Protein AF-A0A932UUN0-F1 (afdb_monomer_lite)

pLDDT: mean 89.14, std 8.34, range [47.16, 97.5]

Foldseek 3Di:
DVVLVVVCVVVVHPPDDDADADLDDDDPPDDPVCSVVDDRPDPVSVVSSVVSVVVVVVQVVVCVVPVDHDHDDDD

Radius of gyration: 14.84 Å; chains: 1; bounding box: 38×23×44 Å

Structure (mmCIF, N/CA/C/O backbone):
data_AF-A0A932UUN0-F1
#
_entry.id   AF-A0A932UUN0-F1
#
loop_
_atom_site.group_PDB
_atom_site.id
_atom_site.type_symbol
_atom_site.label_atom_id
_atom_site.label_alt_id
_atom_site.label_comp_id
_atom_site.label_asym_id
_atom_site.label_entity_id
_atom_site.label_seq_id
_atom_site.pdbx_PDB_ins_code
_atom_site.Cartn_x
_atom_site.Cartn_y
_atom_site.Cartn_z
_atom_site.occupancy
_atom_site.B_iso_or_equiv
_atom_site.auth_seq_id
_atom_site.auth_comp_id
_atom_site.auth_asym_id
_atom_site.auth_atom_id
_atom_site.pdbx_PDB_model_num
ATOM 1 N N . HIS A 1 1 ? -4.009 -2.782 -8.703 1.00 84.88 1 HIS A N 1
ATOM 2 C CA . HIS A 1 1 ? -3.536 -3.829 -7.772 1.00 84.88 1 HIS A CA 1
ATOM 3 C C . HIS A 1 1 ? -4.543 -4.969 -7.749 1.00 84.88 1 HIS A C 1
ATOM 5 O O . HIS A 1 1 ? -5.642 -4.760 -7.256 1.00 84.88 1 HIS A O 1
ATOM 11 N N . ARG A 1 2 ? -4.207 -6.137 -8.316 1.00 91.06 2 ARG A N 1
ATOM 12 C CA . ARG A 1 2 ? -5.130 -7.290 -8.336 1.00 91.06 2 ARG A CA 1
ATOM 13 C C . ARG A 1 2 ? -5.319 -7.899 -6.941 1.00 91.06 2 ARG A C 1
ATOM 15 O O . ARG A 1 2 ? -6.452 -8.122 -6.549 1.00 91.06 2 ARG A O 1
ATOM 22 N N . GLY A 1 3 ? -4.240 -8.040 -6.165 1.00 93.00 3 GLY A N 1
ATOM 23 C CA . GLY A 1 3 ? -4.313 -8.573 -4.796 1.00 93.00 3 GLY A CA 1
ATOM 24 C C . GLY A 1 3 ? -5.218 -7.760 -3.867 1.00 93.00 3 GLY A C 1
ATOM 25 O O . GLY A 1 3 ? -6.063 -8.325 -3.194 1.00 93.00 3 GLY A O 1
ATOM 26 N N . LEU A 1 4 ? -5.131 -6.425 -3.905 1.00 94.31 4 LEU A N 1
ATOM 27 C CA . LEU A 1 4 ? -6.014 -5.567 -3.107 1.00 94.31 4 LEU A CA 1
ATOM 28 C C . LEU A 1 4 ? -7.497 -5.776 -3.446 1.00 94.31 4 LEU A C 1
ATOM 30 O O . LEU A 1 4 ? -8.321 -5.748 -2.544 1.00 94.31 4 LEU A O 1
ATOM 34 N N . ARG A 1 5 ? -7.832 -5.987 -4.726 1.00 95.31 5 ARG A N 1
ATOM 35 C CA . ARG A 1 5 ? -9.210 -6.281 -5.135 1.00 95.31 5 ARG A CA 1
ATOM 36 C C . ARG A 1 5 ? -9.692 -7.592 -4.512 1.00 95.31 5 ARG A C 1
ATOM 38 O O . ARG A 1 5 ? -10.729 -7.581 -3.879 1.00 95.31 5 ARG A O 1
ATOM 45 N N . SER A 1 6 ? -8.881 -8.648 -4.584 1.00 97.00 6 SER A N 1
ATOM 46 C CA . SER A 1 6 ? -9.192 -9.932 -3.941 1.00 97.00 6 SER A CA 1
ATOM 47 C C . SER A 1 6 ? -9.374 -9.814 -2.423 1.00 97.00 6 SER A C 1
ATOM 49 O O . SER A 1 6 ? -10.294 -10.411 -1.887 1.00 97.00 6 SER A O 1
ATOM 51 N N . VAL A 1 7 ? -8.559 -9.009 -1.732 1.00 96.56 7 VAL A N 1
ATOM 52 C CA . VAL A 1 7 ? -8.738 -8.767 -0.286 1.00 96.56 7 VAL A CA 1
ATOM 53 C C . VAL A 1 7 ? -10.057 -8.048 0.002 1.00 96.56 7 VAL A C 1
ATOM 55 O O . VAL A 1 7 ? -10.737 -8.377 0.962 1.00 96.56 7 VAL A O 1
ATOM 58 N N . ILE A 1 8 ? -10.427 -7.062 -0.815 1.00 97.00 8 ILE A N 1
ATOM 59 C CA . ILE A 1 8 ? -11.687 -6.326 -0.650 1.00 97.00 8 ILE A CA 1
ATOM 60 C C . ILE A 1 8 ? -12.886 -7.236 -0.898 1.00 97.00 8 ILE A C 1
ATOM 62 O O . ILE A 1 8 ? -13.851 -7.159 -0.141 1.00 97.00 8 ILE A O 1
ATOM 66 N N . ASP A 1 9 ? -12.813 -8.064 -1.940 1.00 97.50 9 ASP A N 1
ATOM 67 C CA . ASP A 1 9 ? -13.863 -9.016 -2.296 1.00 97.50 9 ASP A CA 1
ATOM 68 C C . ASP A 1 9 ? -14.091 -9.999 -1.125 1.00 97.50 9 ASP A C 1
ATOM 70 O O . ASP A 1 9 ? -15.225 -10.153 -0.676 1.00 97.50 9 ASP A O 1
ATOM 74 N N . GLU A 1 10 ? -13.015 -10.516 -0.518 1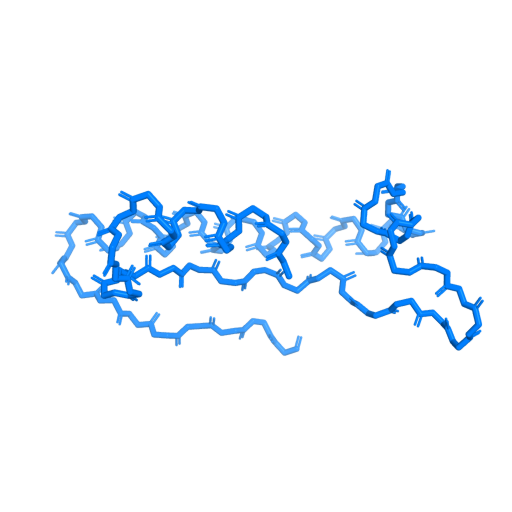.00 97.12 10 GLU A N 1
ATOM 75 C CA . GLU A 1 10 ? -13.098 -11.453 0.617 1.00 97.12 10 GLU A CA 1
ATOM 76 C C . GLU A 1 10 ? -13.515 -10.784 1.930 1.00 97.12 10 GLU A C 1
ATOM 78 O O . GLU A 1 10 ? -14.192 -11.392 2.756 1.00 97.12 10 GLU A O 1
ATOM 83 N N . CYS A 1 11 ? -13.116 -9.531 2.158 1.00 96.62 11 CYS A N 1
ATOM 84 C CA . CYS A 1 11 ? -13.516 -8.787 3.351 1.00 96.62 11 CYS A CA 1
ATOM 85 C C . CYS A 1 11 ? -14.917 -8.163 3.231 1.00 96.62 11 CYS A C 1
ATOM 87 O O . CYS A 1 11 ? -15.431 -7.643 4.221 1.00 96.62 11 CYS A O 1
ATOM 89 N N . GLY A 1 12 ? -15.504 -8.118 2.030 1.00 96.94 12 GLY A N 1
ATOM 90 C CA . GLY A 1 12 ? -16.776 -7.444 1.752 1.00 96.94 12 GLY A CA 1
ATOM 91 C C . GLY A 1 12 ? -16.756 -5.920 1.950 1.00 96.94 12 GLY A C 1
ATOM 92 O O . GLY A 1 12 ? -17.797 -5.269 1.876 1.00 96.94 12 GLY A O 1
ATOM 93 N N . SER A 1 13 ? -15.595 -5.317 2.226 1.00 94.94 13 SER A N 1
ATOM 94 C CA . SER A 1 13 ? -15.460 -3.871 2.407 1.00 94.94 13 SER A CA 1
ATOM 95 C C . SER A 1 13 ? -14.037 -3.384 2.140 1.00 94.94 13 SER A C 1
ATOM 97 O O . SER A 1 13 ? -13.073 -4.145 2.165 1.00 94.94 13 SER A O 1
ATOM 99 N N . GLN A 1 14 ? -13.898 -2.073 1.929 1.00 94.06 14 GLN A N 1
ATOM 100 C CA . GLN A 1 14 ? -12.601 -1.388 1.869 1.00 94.06 14 GLN A CA 1
ATOM 101 C C . GLN A 1 14 ? -12.226 -0.717 3.200 1.00 94.06 14 GLN A C 1
ATOM 103 O O . GLN A 1 14 ? -11.293 0.086 3.233 1.00 94.06 14 GLN A O 1
ATOM 108 N N . ASN A 1 15 ? -12.962 -0.994 4.284 1.00 93.56 15 ASN A N 1
ATOM 109 C CA . ASN A 1 15 ? -12.818 -0.293 5.560 1.00 93.56 15 ASN A CA 1
ATOM 110 C C . ASN A 1 15 ? -11.673 -0.866 6.410 1.00 93.56 15 ASN A C 1
ATOM 112 O O . ASN A 1 15 ? -11.857 -1.292 7.546 1.00 93.56 15 ASN A O 1
ATOM 116 N N . PHE A 1 16 ? -10.475 -0.892 5.836 1.00 90.81 16 PHE A N 1
ATOM 117 C CA . PHE A 1 16 ? -9.256 -1.300 6.517 1.00 90.81 16 PHE A CA 1
ATOM 118 C C . PHE A 1 16 ? -8.115 -0.341 6.187 1.00 90.81 16 PHE A C 1
ATOM 120 O O . PHE A 1 16 ? -8.014 0.214 5.087 1.00 90.81 16 PHE A O 1
ATOM 127 N N . LYS A 1 17 ? -7.235 -0.131 7.167 1.00 89.94 17 LYS A N 1
ATOM 128 C CA . LYS A 1 17 ? -6.035 0.689 6.990 1.00 89.94 17 LYS A CA 1
ATOM 129 C C . LYS A 1 17 ? -5.032 -0.054 6.108 1.00 89.94 17 LYS A C 1
ATOM 131 O O . LYS A 1 17 ? -4.915 -1.275 6.171 1.00 89.94 17 LYS A O 1
ATOM 136 N N . ARG A 1 18 ? -4.304 0.687 5.272 1.00 90.38 18 ARG A N 1
ATOM 137 C CA . ARG A 1 18 ? -3.274 0.132 4.384 1.00 90.38 18 ARG A CA 1
ATOM 138 C C . ARG A 1 18 ? -2.160 1.137 4.148 1.00 90.38 18 ARG A C 1
ATOM 140 O O . ARG A 1 18 ? -2.428 2.325 3.987 1.00 90.38 18 ARG A O 1
ATOM 147 N N . ILE A 1 19 ? -0.933 0.642 4.051 1.00 90.56 19 ILE A N 1
ATOM 148 C CA . ILE A 1 19 ? 0.236 1.433 3.659 1.00 90.56 19 ILE A CA 1
ATOM 149 C C . ILE A 1 19 ? 0.507 1.181 2.174 1.00 90.56 19 ILE A C 1
ATOM 151 O O . ILE A 1 19 ? 0.448 0.043 1.707 1.00 90.56 19 ILE A O 1
ATOM 155 N N . ARG A 1 20 ? 0.760 2.248 1.411 1.00 90.38 20 ARG A N 1
ATOM 156 C CA . ARG A 1 20 ? 1.082 2.169 -0.018 1.00 90.38 20 ARG A CA 1
ATOM 157 C C . ARG A 1 20 ? 2.553 2.499 -0.212 1.00 90.38 20 ARG A C 1
ATOM 159 O O . ARG A 1 20 ? 2.972 3.599 0.116 1.00 90.38 20 ARG A O 1
ATOM 166 N N . ILE A 1 21 ? 3.291 1.569 -0.804 1.00 90.88 21 ILE A N 1
ATOM 167 C CA . ILE A 1 21 ? 4.674 1.789 -1.228 1.00 90.88 21 ILE A CA 1
ATOM 168 C C . ILE A 1 21 ? 4.669 1.958 -2.748 1.00 90.88 21 ILE A C 1
ATOM 170 O O . ILE A 1 21 ? 4.148 1.105 -3.473 1.00 90.88 21 ILE A O 1
ATOM 174 N N . GLY A 1 22 ? 5.180 3.091 -3.228 1.00 88.44 22 GLY A N 1
ATOM 175 C CA . GLY A 1 22 ? 5.315 3.357 -4.657 1.00 88.44 22 GLY A CA 1
ATOM 176 C C . GLY A 1 22 ? 6.481 2.571 -5.255 1.00 88.44 22 GLY A C 1
ATOM 177 O O . GLY A 1 22 ? 7.576 2.591 -4.713 1.00 88.44 22 GLY A O 1
ATOM 178 N N . VAL A 1 23 ? 6.256 1.908 -6.392 1.00 87.81 23 VAL A N 1
ATOM 179 C CA . VAL A 1 23 ? 7.302 1.200 -7.168 1.00 87.81 23 VAL A CA 1
ATOM 180 C C . VAL A 1 23 ? 7.575 1.881 -8.519 1.00 87.81 23 VAL A C 1
ATOM 182 O O . VAL A 1 23 ? 8.028 1.256 -9.477 1.00 87.81 23 VAL A O 1
ATOM 185 N N . GLY A 1 24 ? 7.218 3.165 -8.627 1.00 86.12 24 GLY A N 1
ATOM 186 C CA . GLY A 1 24 ? 7.258 3.928 -9.874 1.00 86.12 24 GLY A CA 1
ATOM 187 C C . GLY A 1 24 ? 6.207 3.494 -10.904 1.00 86.12 24 GLY A C 1
ATOM 188 O O . GLY A 1 24 ? 5.352 2.639 -10.651 1.00 86.12 24 GLY A O 1
ATOM 189 N N . ARG A 1 25 ? 6.256 4.117 -12.086 1.00 85.69 25 ARG A N 1
ATOM 190 C CA . ARG A 1 25 ? 5.461 3.724 -13.259 1.00 85.69 25 ARG A CA 1
ATOM 191 C C . ARG A 1 25 ? 6.388 3.208 -14.358 1.00 85.69 25 ARG A C 1
ATOM 193 O O . ARG A 1 25 ? 7.471 3.767 -14.524 1.00 85.69 25 ARG A O 1
ATOM 200 N N . PRO A 1 26 ? 5.972 2.190 -15.129 1.00 87.25 26 PRO A N 1
ATOM 201 C CA . PRO A 1 26 ? 6.725 1.792 -16.305 1.00 87.25 26 PRO A CA 1
ATOM 202 C C . PRO A 1 26 ? 6.805 2.937 -17.326 1.00 87.25 26 PRO A C 1
ATOM 204 O O . PRO A 1 26 ? 5.858 3.725 -17.428 1.00 87.25 26 PRO A O 1
ATOM 207 N N . PRO A 1 27 ? 7.882 2.991 -18.130 1.00 85.44 27 PRO A N 1
ATOM 208 C CA . PRO A 1 27 ? 7.946 3.841 -19.313 1.00 85.44 27 PRO A CA 1
ATOM 209 C C . PRO A 1 27 ? 6.763 3.594 -20.258 1.00 85.44 27 PRO A C 1
ATOM 211 O O . PRO A 1 27 ? 6.201 2.493 -20.296 1.00 85.44 27 PRO A O 1
ATOM 214 N N . LEU A 1 28 ? 6.412 4.605 -21.058 1.00 89.31 28 LEU A N 1
ATOM 215 C CA . LEU A 1 28 ? 5.370 4.484 -22.081 1.00 89.31 28 LEU A CA 1
ATOM 216 C C . LEU A 1 28 ? 5.645 3.275 -22.990 1.00 89.31 28 LEU A C 1
ATOM 218 O O . LEU A 1 28 ? 6.768 3.058 -23.435 1.00 89.31 28 LEU A O 1
ATOM 222 N N . GLY A 1 29 ? 4.613 2.465 -23.229 1.00 86.31 29 GLY A N 1
ATOM 223 C CA . GLY A 1 29 ? 4.710 1.253 -24.047 1.00 86.31 29 GLY A CA 1
ATOM 224 C C . GLY A 1 29 ? 5.220 0.002 -23.319 1.00 86.31 29 GLY A C 1
ATOM 225 O O . GLY A 1 29 ? 5.129 -1.087 -23.883 1.00 86.31 29 GLY A O 1
ATOM 226 N N . ARG A 1 30 ? 5.696 0.091 -22.064 1.00 83.75 30 ARG A N 1
ATOM 227 C CA . ARG A 1 30 ? 6.020 -1.105 -21.265 1.00 83.75 30 ARG A CA 1
ATOM 228 C C . ARG A 1 30 ? 4.805 -1.663 -20.525 1.00 83.75 30 ARG A C 1
ATOM 230 O O . ARG A 1 30 ? 3.982 -0.937 -19.974 1.00 83.75 30 ARG A O 1
ATOM 237 N N . SER A 1 31 ? 4.743 -2.993 -20.452 1.00 90.50 31 SER A N 1
ATOM 238 C CA . SER A 1 31 ? 3.718 -3.713 -19.692 1.00 90.50 31 SER A CA 1
ATOM 239 C C . SER A 1 31 ? 3.829 -3.439 -18.191 1.00 90.50 31 SER A C 1
ATOM 241 O O . SER A 1 31 ? 4.871 -3.671 -17.576 1.00 90.50 31 SER A O 1
ATOM 243 N N . VAL A 1 32 ? 2.712 -3.032 -17.582 1.00 89.50 32 VAL A N 1
ATOM 244 C CA . VAL A 1 32 ? 2.580 -2.876 -16.123 1.00 89.50 32 VAL A CA 1
ATOM 245 C C . VAL A 1 32 ? 2.808 -4.203 -15.396 1.00 89.50 32 VAL A C 1
ATOM 247 O O . VAL A 1 32 ? 3.387 -4.214 -14.316 1.00 89.50 32 VAL A O 1
ATOM 250 N N . ILE A 1 33 ? 2.393 -5.330 -15.986 1.00 91.06 33 ILE A N 1
ATOM 251 C CA . ILE A 1 33 ? 2.594 -6.657 -15.385 1.00 91.06 33 ILE A CA 1
ATOM 252 C C . ILE A 1 33 ? 4.090 -6.971 -15.313 1.00 91.06 33 ILE A C 1
ATOM 254 O O . ILE A 1 33 ? 4.584 -7.341 -14.252 1.00 91.06 33 ILE A O 1
ATOM 258 N N . ALA A 1 34 ? 4.817 -6.761 -16.414 1.00 89.69 34 ALA A N 1
ATOM 25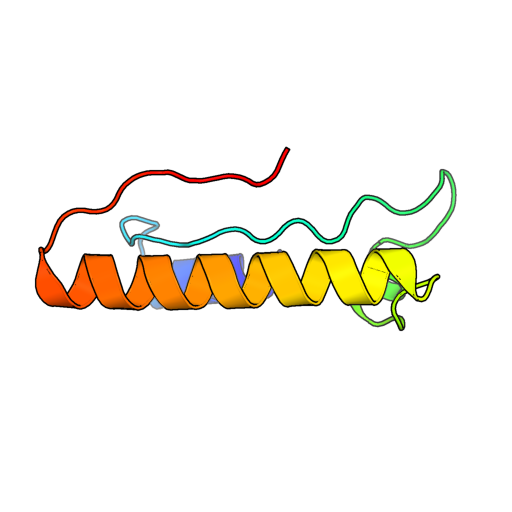9 C CA . ALA A 1 34 ? 6.259 -6.986 -16.454 1.00 89.69 34 ALA A CA 1
ATOM 260 C C . ALA A 1 34 ? 7.021 -6.036 -15.515 1.00 89.69 34 ALA A C 1
ATOM 262 O O . ALA A 1 34 ? 8.002 -6.446 -14.911 1.00 89.69 34 ALA A O 1
ATOM 263 N N . HIS A 1 35 ? 6.556 -4.792 -15.356 1.00 89.69 35 HIS A N 1
ATOM 264 C CA . HIS A 1 35 ? 7.127 -3.834 -14.400 1.00 89.69 35 HIS A CA 1
ATOM 265 C C . HIS A 1 35 ? 7.000 -4.308 -12.953 1.00 89.69 35 HIS A C 1
ATOM 267 O O . HIS A 1 35 ? 7.964 -4.252 -12.204 1.00 89.69 35 HIS A O 1
ATOM 273 N N . VAL A 1 36 ? 5.823 -4.806 -12.567 1.00 90.06 36 VAL A N 1
ATOM 274 C CA . VAL A 1 36 ? 5.557 -5.261 -11.191 1.00 90.06 36 VAL A CA 1
ATOM 275 C C . VAL A 1 36 ? 6.265 -6.580 -10.865 1.00 90.06 36 VAL A C 1
ATOM 277 O O . VAL A 1 36 ? 6.646 -6.789 -9.719 1.00 90.06 36 VAL A O 1
ATOM 280 N N . LEU A 1 37 ? 6.425 -7.472 -11.845 1.00 90.50 37 LEU A N 1
ATOM 281 C CA . LEU A 1 37 ? 7.118 -8.756 -11.667 1.00 90.50 37 LEU A CA 1
ATOM 282 C C . LEU A 1 37 ? 8.635 -8.667 -11.906 1.00 90.50 37 LEU A C 1
ATOM 284 O O . LEU A 1 37 ? 9.358 -9.627 -11.647 1.00 90.50 37 LEU A O 1
ATOM 288 N N . GLY A 1 38 ? 9.107 -7.547 -12.453 1.00 88.69 38 GLY A N 1
ATOM 289 C CA . GLY A 1 38 ? 10.505 -7.319 -12.783 1.00 88.69 38 GLY A CA 1
ATOM 290 C C . GLY A 1 38 ? 11.364 -6.997 -11.562 1.00 88.69 38 GLY A C 1
ATOM 291 O O . GLY A 1 38 ? 10.874 -6.705 -10.473 1.00 88.69 38 GLY A O 1
ATOM 292 N N . ARG A 1 39 ? 12.683 -7.026 -11.762 1.00 86.06 39 ARG A N 1
ATOM 293 C CA . ARG A 1 39 ? 13.647 -6.522 -10.776 1.00 86.06 39 ARG A CA 1
ATOM 294 C C . ARG A 1 39 ? 13.707 -4.995 -10.813 1.00 86.06 39 ARG A C 1
ATOM 296 O O . ARG A 1 39 ? 13.412 -4.387 -11.840 1.00 86.06 39 ARG A O 1
ATOM 303 N N . THR A 1 40 ? 14.142 -4.396 -9.707 1.00 80.19 40 THR A N 1
ATOM 304 C CA . THR A 1 40 ? 14.457 -2.964 -9.628 1.00 80.19 40 THR A CA 1
ATOM 305 C C . THR A 1 40 ? 15.504 -2.591 -10.676 1.00 80.19 40 THR A C 1
ATOM 307 O O . THR A 1 40 ? 16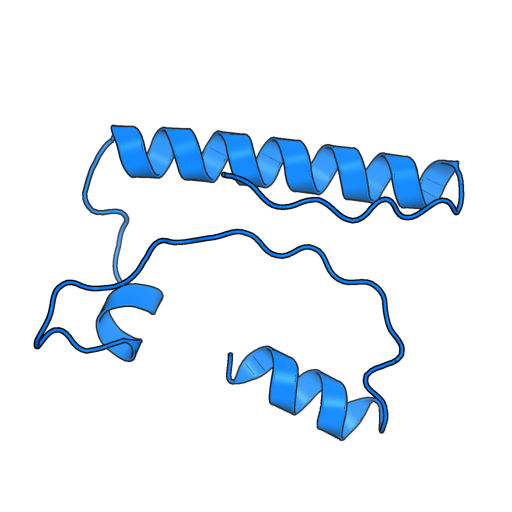.507 -3.291 -10.827 1.00 80.19 40 THR A O 1
ATOM 310 N N . SER A 1 41 ? 15.261 -1.501 -11.404 1.00 78.69 41 SER A N 1
ATOM 311 C CA . SER A 1 41 ? 16.039 -1.134 -12.595 1.00 78.69 41 SER A CA 1
ATOM 312 C C . SER A 1 41 ? 17.431 -0.598 -12.263 1.00 78.69 41 SER A C 1
ATOM 314 O O . SER A 1 41 ? 18.335 -0.698 -13.090 1.00 78.69 41 SER A O 1
ATOM 316 N N . SER A 1 42 ? 17.610 -0.035 -11.066 1.00 87.62 42 SER A N 1
ATOM 317 C CA . SER A 1 42 ? 18.866 0.560 -10.613 1.00 87.62 42 SER A CA 1
ATOM 318 C C . SER A 1 42 ? 19.151 0.252 -9.137 1.00 87.62 42 SER A C 1
ATOM 320 O O . SER A 1 42 ? 18.254 -0.099 -8.365 1.00 87.62 42 SER A O 1
ATOM 322 N N . ALA A 1 43 ? 20.418 0.392 -8.734 1.00 90.88 43 ALA A N 1
ATOM 323 C CA . ALA A 1 43 ? 20.814 0.309 -7.326 1.00 90.88 43 ALA A CA 1
ATOM 324 C C . ALA A 1 43 ? 20.187 1.438 -6.488 1.00 90.88 43 ALA A C 1
ATOM 326 O O . ALA A 1 43 ? 19.881 1.244 -5.313 1.00 90.88 43 ALA A O 1
ATOM 327 N N . GLU A 1 44 ? 19.957 2.601 -7.100 1.00 90.69 44 GLU A N 1
ATOM 328 C CA . GLU A 1 44 ? 19.262 3.719 -6.469 1.00 90.69 44 GLU A CA 1
ATOM 329 C C . GLU A 1 44 ? 17.791 3.386 -6.197 1.00 90.69 44 GLU A C 1
ATOM 331 O O . GLU A 1 44 ? 17.345 3.539 -5.062 1.00 90.69 44 GLU A O 1
ATOM 336 N N . ASP A 1 45 ? 17.072 2.836 -7.181 1.00 89.31 45 ASP A N 1
ATOM 337 C CA . ASP A 1 45 ? 15.683 2.388 -7.018 1.00 89.31 45 ASP A CA 1
ATOM 338 C C . ASP A 1 45 ? 15.576 1.334 -5.914 1.00 89.31 45 ASP A C 1
ATOM 340 O O . ASP A 1 45 ? 14.666 1.383 -5.089 1.00 89.31 45 ASP A O 1
ATOM 344 N N . ALA A 1 46 ? 16.521 0.388 -5.872 1.00 90.38 46 ALA A N 1
ATOM 345 C CA . ALA A 1 46 ? 16.573 -0.632 -4.830 1.00 90.38 46 ALA A CA 1
ATOM 346 C C . ALA A 1 46 ? 16.782 -0.015 -3.438 1.00 90.38 46 ALA A C 1
ATOM 348 O O . ALA A 1 46 ? 16.101 -0.397 -2.486 1.00 90.38 46 ALA A O 1
ATOM 349 N N . ARG A 1 47 ? 17.681 0.971 -3.319 1.00 93.00 47 ARG A N 1
ATOM 350 C CA . ARG A 1 47 ? 17.938 1.694 -2.065 1.00 93.00 47 ARG A CA 1
ATOM 351 C C . ARG A 1 47 ? 16.714 2.493 -1.612 1.00 93.00 47 ARG A C 1
ATOM 353 O O . ARG A 1 47 ? 16.362 2.447 -0.435 1.00 93.00 47 ARG A O 1
ATOM 360 N N . LEU A 1 48 ? 16.065 3.210 -2.530 1.00 91.75 48 LEU A N 1
ATOM 361 C CA . LEU A 1 48 ? 14.853 3.984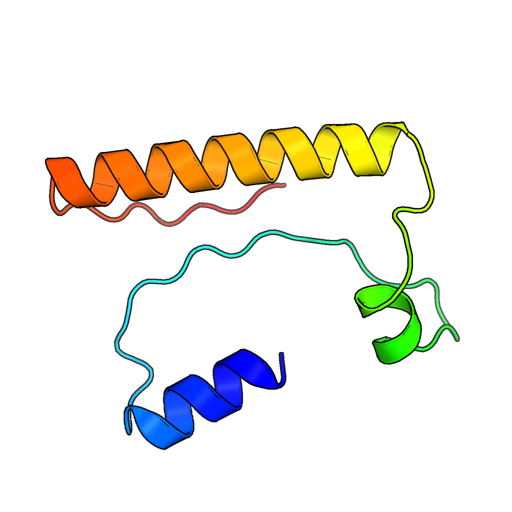 -2.252 1.00 91.75 48 LEU A CA 1
ATOM 362 C C . LEU A 1 48 ? 13.697 3.073 -1.834 1.00 91.75 48 LEU A C 1
ATOM 364 O O . LEU A 1 48 ? 13.002 3.368 -0.862 1.00 91.75 48 LEU A O 1
ATOM 368 N N . LEU A 1 49 ? 13.526 1.939 -2.519 1.00 91.50 49 LEU A N 1
ATOM 369 C CA . LEU A 1 49 ? 12.521 0.944 -2.166 1.00 91.50 49 LEU A CA 1
ATOM 370 C C . LEU A 1 49 ? 12.782 0.354 -0.774 1.00 91.50 49 LEU A C 1
ATOM 372 O O . LEU A 1 49 ? 11.845 0.246 0.012 1.00 91.50 49 LEU A O 1
ATOM 376 N N . GLY A 1 50 ? 14.037 0.030 -0.449 1.00 93.69 50 GLY A N 1
ATOM 377 C CA . GLY A 1 50 ? 14.433 -0.425 0.887 1.00 93.69 50 GLY A CA 1
ATOM 378 C C . GLY A 1 50 ? 14.061 0.586 1.974 1.00 93.69 50 GLY A C 1
ATOM 379 O O . GLY A 1 50 ? 13.325 0.250 2.898 1.00 93.69 50 GLY A O 1
ATOM 380 N N . ALA A 1 51 ? 14.447 1.853 1.801 1.00 94.12 51 ALA A N 1
ATOM 381 C CA . ALA A 1 51 ? 14.108 2.920 2.746 1.00 94.12 51 ALA A CA 1
ATOM 382 C C . ALA A 1 51 ? 12.586 3.123 2.901 1.00 94.12 51 ALA A C 1
ATOM 384 O O . ALA A 1 51 ? 12.085 3.388 3.999 1.00 94.12 51 ALA A O 1
ATOM 385 N N . ALA A 1 52 ? 11.826 2.973 1.811 1.00 92.88 52 ALA A N 1
ATOM 386 C CA . ALA A 1 52 ? 10.370 3.050 1.847 1.00 92.88 52 ALA A CA 1
ATOM 387 C C . ALA A 1 52 ? 9.742 1.871 2.614 1.00 92.88 52 ALA A C 1
ATOM 389 O O . ALA A 1 52 ? 8.766 2.069 3.340 1.00 92.88 52 ALA A O 1
ATOM 390 N N . VAL A 1 53 ? 10.302 0.662 2.487 1.00 94.31 53 VAL A N 1
ATOM 391 C CA . VAL A 1 53 ? 9.890 -0.522 3.260 1.00 94.31 53 VAL A CA 1
ATOM 392 C C . VAL A 1 53 ? 10.194 -0.341 4.746 1.00 94.31 53 VAL A C 1
ATOM 394 O O . VAL A 1 53 ? 9.317 -0.606 5.567 1.00 94.31 53 VAL A O 1
ATOM 397 N N . ASP A 1 54 ? 11.375 0.167 5.097 1.00 96.00 54 ASP A N 1
ATOM 398 C CA . ASP A 1 54 ? 11.745 0.430 6.492 1.00 96.00 54 ASP A CA 1
ATOM 399 C C . ASP A 1 54 ? 10.793 1.443 7.139 1.00 96.00 54 ASP A C 1
ATOM 401 O O . ASP A 1 54 ? 10.240 1.192 8.214 1.00 96.00 54 ASP A O 1
ATOM 405 N N . THR A 1 55 ? 10.499 2.535 6.428 1.00 93.81 55 THR A N 1
ATOM 406 C CA . THR A 1 55 ? 9.533 3.552 6.874 1.00 93.81 55 THR A CA 1
ATOM 407 C C . THR A 1 55 ? 8.129 2.959 7.034 1.00 93.81 55 THR A C 1
ATOM 409 O O . THR A 1 55 ? 7.428 3.236 8.010 1.00 93.81 55 THR A O 1
ATOM 412 N N . ALA A 1 56 ? 7.695 2.114 6.093 1.00 93.56 56 ALA A N 1
ATOM 413 C CA . ALA A 1 56 ? 6.407 1.433 6.184 1.00 93.56 56 ALA A CA 1
ATOM 414 C C . ALA A 1 56 ? 6.339 0.499 7.404 1.00 93.56 56 ALA A C 1
ATOM 416 O O . ALA A 1 56 ? 5.316 0.464 8.090 1.00 93.56 56 ALA A O 1
ATOM 417 N N . ALA A 1 57 ? 7.422 -0.223 7.700 1.00 94.62 57 ALA A N 1
ATOM 418 C CA . ALA A 1 57 ? 7.511 -1.104 8.858 1.00 94.62 57 ALA A CA 1
ATOM 419 C C . ALA A 1 57 ? 7.469 -0.320 10.177 1.00 94.62 57 ALA A C 1
ATOM 421 O O . ALA A 1 57 ? 6.753 -0.708 11.100 1.00 94.62 57 ALA A O 1
ATOM 422 N N . GLU A 1 58 ? 8.186 0.800 10.270 1.00 94.06 58 GLU A N 1
ATOM 423 C CA . GLU A 1 58 ? 8.133 1.692 11.431 1.00 94.06 58 GLU A CA 1
ATOM 424 C C . GLU A 1 58 ? 6.717 2.230 11.666 1.00 94.06 58 GLU A C 1
ATOM 426 O O . GLU A 1 58 ? 6.188 2.116 12.772 1.00 94.06 58 GLU A O 1
ATOM 431 N N . ARG A 1 59 ? 6.046 2.713 10.616 1.00 92.50 59 ARG A N 1
ATOM 432 C CA . ARG A 1 59 ? 4.662 3.201 10.713 1.00 92.50 59 ARG A CA 1
ATOM 433 C C . ARG A 1 59 ? 3.677 2.107 11.111 1.00 92.50 59 ARG A C 1
ATOM 435 O O . ARG A 1 59 ? 2.779 2.361 11.910 1.00 92.50 59 ARG A O 1
ATOM 442 N N . ALA A 1 60 ? 3.850 0.888 10.601 1.00 92.94 60 ALA A N 1
ATOM 443 C CA . ALA A 1 60 ? 3.039 -0.251 11.019 1.00 92.94 60 ALA A CA 1
ATOM 444 C C . ALA A 1 60 ? 3.215 -0.548 12.519 1.00 92.94 60 ALA A C 1
ATOM 446 O O . ALA A 1 60 ? 2.227 -0.760 13.220 1.00 92.94 60 ALA A O 1
ATOM 447 N N . ARG A 1 61 ? 4.452 -0.495 13.037 1.00 94.56 61 ARG A N 1
ATOM 448 C CA . ARG A 1 61 ? 4.734 -0.649 14.476 1.00 94.56 61 ARG A CA 1
ATOM 449 C C . ARG A 1 61 ? 4.131 0.485 15.307 1.00 94.56 61 ARG A C 1
ATOM 451 O O . ARG A 1 61 ? 3.486 0.209 16.314 1.00 94.56 61 ARG A O 1
ATOM 458 N N . ALA A 1 62 ? 4.282 1.733 14.868 1.00 92.69 62 ALA A N 1
ATOM 459 C CA . ALA A 1 62 ? 3.709 2.896 15.544 1.00 92.69 62 ALA A CA 1
ATOM 460 C C . ALA A 1 62 ? 2.176 2.818 15.621 1.00 92.69 62 ALA A C 1
ATOM 462 O O . ALA A 1 62 ? 1.592 3.121 16.662 1.00 92.69 62 ALA A O 1
ATOM 463 N N . PHE A 1 63 ? 1.520 2.346 14.556 1.00 92.88 63 PHE A N 1
ATOM 464 C CA . PHE A 1 63 ? 0.078 2.106 14.554 1.00 92.88 63 PHE A CA 1
ATOM 465 C C . PHE A 1 63 ? -0.326 1.025 15.563 1.00 92.88 63 PHE A C 1
ATOM 467 O O . PHE A 1 63 ? -1.270 1.233 16.319 1.00 92.88 63 PHE A O 1
ATOM 474 N N . MET A 1 64 ? 0.399 -0.097 15.625 1.00 92.00 64 MET A N 1
ATOM 475 C CA . MET A 1 64 ? 0.113 -1.156 16.602 1.00 92.00 64 MET A CA 1
ATOM 476 C C . MET A 1 64 ? 0.259 -0.676 18.051 1.00 92.00 64 MET A C 1
ATOM 478 O O . MET A 1 64 ? -0.507 -1.101 18.908 1.00 92.00 64 MET A O 1
ATOM 482 N N . ALA A 1 65 ? 1.217 0.214 18.322 1.00 94.38 65 ALA A N 1
ATOM 483 C CA . ALA A 1 65 ? 1.452 0.741 19.664 1.00 94.38 65 ALA A CA 1
ATOM 484 C C . ALA A 1 65 ? 0.463 1.848 20.072 1.00 94.38 65 ALA A C 1
ATOM 486 O O . ALA A 1 65 ? 0.076 1.923 21.234 1.00 94.38 65 ALA A O 1
ATOM 487 N N . SER A 1 66 ? 0.070 2.720 19.138 1.00 93.50 66 SER A N 1
ATOM 488 C CA . SER A 1 66 ? -0.697 3.940 19.443 1.00 93.50 66 SER A CA 1
ATOM 489 C C . SER A 1 66 ? -2.168 3.895 19.026 1.00 93.50 66 SER A C 1
ATOM 491 O O . SER A 1 66 ? -2.934 4.781 19.399 1.00 93.50 66 SER A O 1
ATOM 493 N N . GLY A 1 67 ? -2.565 2.944 18.174 1.00 90.69 67 GLY A N 1
ATOM 494 C CA . GLY A 1 67 ? -3.875 2.931 17.513 1.00 90.69 67 GLY A CA 1
ATOM 495 C C . GLY A 1 67 ? -4.086 4.068 16.501 1.00 90.69 67 GLY A C 1
ATOM 496 O O . GLY A 1 67 ? -5.113 4.106 15.821 1.00 90.69 67 GLY A O 1
ATOM 497 N N . THR A 1 68 ? -3.125 4.984 16.357 1.00 87.44 68 THR A N 1
ATOM 498 C CA . THR A 1 68 ? -3.219 6.136 15.458 1.00 87.44 68 THR A CA 1
ATOM 499 C C . THR A 1 68 ? -2.608 5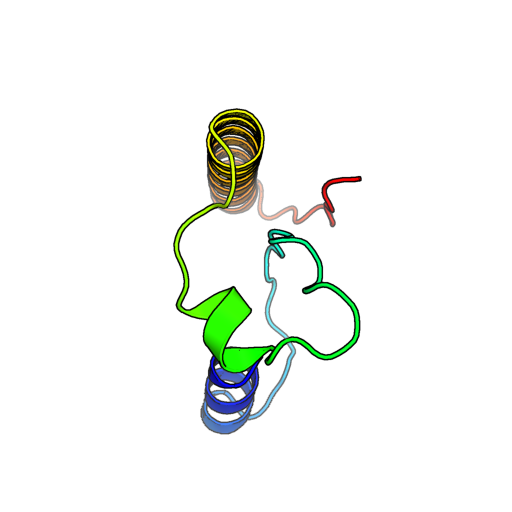.791 14.110 1.00 87.44 68 THR A C 1
ATOM 501 O O . THR A 1 68 ? -1.459 5.362 14.018 1.00 87.44 68 THR A O 1
ATOM 504 N N . PHE A 1 69 ? -3.388 5.968 13.043 1.00 84.06 69 PHE A N 1
ATOM 505 C CA . PHE A 1 69 ? -2.931 5.726 11.678 1.00 84.06 69 PHE A CA 1
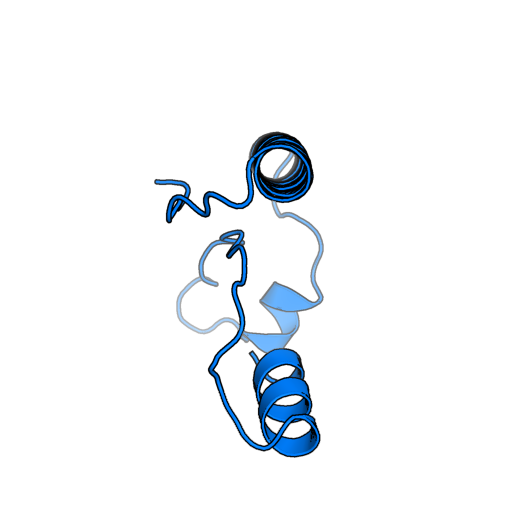ATOM 506 C C . PHE A 1 69 ? -2.819 7.040 10.912 1.00 84.06 69 PHE A C 1
ATOM 508 O O . PHE A 1 69 ? -3.827 7.584 10.454 1.00 84.06 69 PHE A O 1
ATOM 515 N N . GLU A 1 70 ? -1.591 7.514 10.737 1.00 78.50 70 GLU A N 1
ATOM 516 C CA . GLU A 1 70 ? -1.300 8.643 9.862 1.00 78.50 70 GLU A CA 1
ATOM 517 C C . GLU A 1 70 ? -1.111 8.178 8.421 1.00 78.50 70 GLU A C 1
ATOM 519 O O . GLU A 1 70 ? -0.304 7.290 8.126 1.00 78.50 70 GLU A O 1
ATOM 524 N N . ASN A 1 71 ? -1.844 8.814 7.506 1.00 74.69 71 ASN A N 1
ATOM 525 C CA . ASN A 1 71 ? -1.645 8.584 6.086 1.00 74.69 71 ASN A CA 1
ATOM 526 C C . ASN A 1 71 ? -0.261 9.086 5.677 1.00 74.69 71 ASN A C 1
ATOM 528 O O . ASN A 1 71 ? 0.083 10.247 5.876 1.00 74.69 71 ASN A O 1
ATOM 532 N N . TRP A 1 72 ? 0.499 8.199 5.048 1.00 76.19 72 TRP A N 1
ATOM 533 C CA . TRP A 1 72 ? 1.812 8.496 4.505 1.00 76.19 72 TRP A CA 1
ATOM 534 C C . TRP A 1 72 ? 1.892 8.024 3.062 1.00 76.19 72 TRP A C 1
ATOM 536 O O . TRP A 1 72 ? 1.458 6.917 2.728 1.00 76.19 72 TRP A O 1
ATOM 546 N N . SER A 1 73 ? 2.472 8.868 2.220 1.00 65.12 73 SER A N 1
ATOM 547 C CA . SER A 1 73 ? 3.000 8.468 0.926 1.00 65.12 73 SER A CA 1
ATOM 548 C C . SER A 1 73 ? 4.436 8.953 0.823 1.00 65.12 73 SER A C 1
ATOM 550 O O . SER A 1 73 ? 4.742 10.076 1.226 1.00 65.12 73 SER A O 1
ATOM 552 N N . THR A 1 74 ? 5.309 8.126 0.255 1.00 56.75 74 THR A N 1
ATOM 553 C CA . THR A 1 74 ? 6.553 8.629 -0.332 1.00 56.75 74 THR A CA 1
ATOM 554 C C . THR A 1 74 ? 6.228 9.718 -1.365 1.00 56.75 74 THR A C 1
ATOM 556 O O . THR A 1 74 ? 5.202 9.578 -2.047 1.00 56.75 74 THR A O 1
ATOM 559 N N . PRO A 1 75 ? 7.055 10.773 -1.478 1.00 47.16 75 PRO A N 1
ATOM 560 C CA . PRO A 1 75 ? 7.067 11.642 -2.653 1.00 47.16 75 PRO A CA 1
ATOM 561 C C . PRO A 1 75 ? 7.169 10.843 -3.959 1.00 47.16 75 PRO A C 1
ATOM 563 O O . PRO A 1 75 ? 7.769 9.741 -3.934 1.00 47.16 75 PRO A O 1
#

Sequence (75 aa):
HRGLRSVIDECGSQNFKRIRIGVGRPPLGRSVIAHVLGRTSSAEDARLLGAAVDTAAERARAFMASGTFENWSTP

Secondary structure (DSSP, 8-state):
-HHHHHHHHHHTS--S---------PPTTS-HHHHHHSPPSSHHHHHHHHHHHHHHHHHHHHHHHHS--------